Protein AF-0000000078272052 (afdb_homodimer)

Organism: NCBI:txid3161138

Sequence (168 aa):
MKLSQILKKTHTLIESKEIQNISQQEMANRLGVSLRTYTEWLRDVNQPLAMRAILDMLSQLNDDDIVRIVRTWEARKSISNVAEMKLSQILKKTHTLIESKEIQNISQQEMANRLGVSLRTYTEWLRDVNQPLAMRAILDMLSQLNDDDIVRIVRTWEARKSISNVAE

Nearest PDB structures (foldseek):
  1l0o-assembly1_C  TM=6.720E-01  e=4.429E-01  Geobacillus stearothermophilus
  7vf9-assembly1_F  TM=4.065E-01  e=1.053E+00  Pseudomonas aeruginosa PAO1
  6bzo-assembly1_F  TM=6.410E-01  e=5.208E+00  Mycobacterium tuberculosis
  6uu9-assembly1_FFF  TM=3.816E-01  e=1.286E+00  Escherichia coli
  6uu7-assembly1_FFF  TM=3.827E-01  e=2.342E+00  Escherichia coli K-12

Structure (mmCIF, N/CA/C/O backbone):
data_AF-0000000078272052-model_v1
#
loop_
_entity.id
_entity.type
_entity.pdbx_description
1 polymer 'Uncharacterized protein'
#
loop_
_atom_site.group_PDB
_atom_site.id
_atom_site.type_symbol
_atom_site.label_atom_id
_atom_site.label_alt_id
_atom_site.label_comp_id
_atom_site.label_asym_id
_atom_site.label_entity_id
_atom_site.label_seq_id
_atom_site.pdbx_PDB_ins_code
_atom_site.Cartn_x
_atom_site.Cartn_y
_atom_site.Cartn_z
_atom_site.occupancy
_atom_site.B_iso_or_equiv
_atom_site.auth_seq_id
_atom_site.auth_comp_id
_atom_site.auth_asym_id
_atom_site.auth_atom_id
_atom_site.pdbx_PDB_model_num
ATOM 1 N N . MET A 1 1 ? 12.32 5.371 -6.699 1 83.75 1 MET A N 1
ATOM 2 C CA . MET A 1 1 ? 11.953 4.082 -7.273 1 83.75 1 MET A CA 1
ATOM 3 C C . MET A 1 1 ? 10.594 4.152 -7.949 1 83.75 1 MET A C 1
ATOM 5 O O . MET A 1 1 ? 9.68 4.805 -7.445 1 83.75 1 MET A O 1
ATOM 9 N N . LYS A 1 2 ? 10.57 3.426 -9.07 1 89.25 2 LYS A N 1
ATOM 10 C CA . LYS A 1 2 ? 9.297 3.365 -9.789 1 89.25 2 LYS A CA 1
ATOM 11 C C . LYS A 1 2 ? 8.352 2.357 -9.141 1 89.25 2 LYS A C 1
ATOM 13 O O . LYS A 1 2 ? 8.789 1.41 -8.492 1 89.25 2 LYS A O 1
ATOM 18 N N . LEU A 1 3 ? 7.059 2.615 -9.266 1 93.69 3 LEU A N 1
ATOM 19 C CA . LEU A 1 3 ? 6.043 1.716 -8.727 1 93.69 3 LEU A CA 1
ATOM 20 C C . LEU A 1 3 ? 6.211 0.309 -9.297 1 93.69 3 LEU A C 1
ATOM 22 O O . LEU A 1 3 ? 6.047 -0.678 -8.578 1 93.69 3 LEU A O 1
ATOM 26 N N . SER A 1 4 ? 6.523 0.235 -10.578 1 95.31 4 SER A N 1
ATOM 27 C CA . SER A 1 4 ? 6.711 -1.061 -11.227 1 95.31 4 SER A CA 1
ATOM 28 C C . SER A 1 4 ? 7.832 -1.851 -10.562 1 95.31 4 SER A C 1
ATOM 30 O O . SER A 1 4 ? 7.738 -3.072 -10.414 1 95.31 4 SER A O 1
ATOM 32 N N . GLN A 1 5 ? 8.867 -1.222 -10.125 1 95.56 5 GLN A N 1
ATOM 33 C CA . GLN A 1 5 ? 9.992 -1.881 -9.469 1 95.56 5 GLN A CA 1
ATOM 34 C C . GLN A 1 5 ? 9.578 -2.426 -8.102 1 95.56 5 GLN A C 1
ATOM 36 O O . GLN A 1 5 ? 9.992 -3.521 -7.719 1 95.56 5 GLN A O 1
ATOM 41 N N . ILE A 1 6 ? 8.75 -1.617 -7.395 1 96.75 6 ILE A N 1
ATOM 42 C CA . ILE A 1 6 ? 8.25 -2.037 -6.09 1 96.75 6 ILE A CA 1
ATOM 43 C C . ILE A 1 6 ? 7.367 -3.273 -6.25 1 96.75 6 ILE A C 1
ATOM 45 O O . ILE A 1 6 ? 7.496 -4.238 -5.496 1 96.75 6 ILE A O 1
ATOM 49 N N . LEU A 1 7 ? 6.504 -3.25 -7.223 1 97.44 7 LEU A N 1
ATOM 50 C CA . LEU A 1 7 ? 5.594 -4.367 -7.449 1 97.44 7 LEU A CA 1
ATOM 51 C C . LEU A 1 7 ? 6.367 -5.625 -7.844 1 97.44 7 LEU A C 1
ATOM 53 O O . LEU A 1 7 ? 6.047 -6.723 -7.391 1 97.44 7 LEU A O 1
ATOM 57 N N . LYS A 1 8 ? 7.359 -5.469 -8.703 1 97.38 8 LYS A N 1
ATOM 58 C CA . LYS A 1 8 ? 8.18 -6.605 -9.117 1 97.38 8 LYS A CA 1
ATOM 59 C C . LYS A 1 8 ? 8.938 -7.199 -7.934 1 97.38 8 LYS A C 1
ATOM 61 O O . LYS A 1 8 ? 9 -8.422 -7.781 1 97.38 8 LYS A O 1
ATOM 66 N N . LYS A 1 9 ? 9.516 -6.305 -7.176 1 98 9 LYS A N 1
ATOM 67 C CA . LYS A 1 9 ? 10.25 -6.766 -6.008 1 98 9 LYS A CA 1
ATOM 68 C C . LYS A 1 9 ? 9.336 -7.504 -5.035 1 98 9 LYS A C 1
ATOM 70 O O . LYS A 1 9 ? 9.695 -8.555 -4.508 1 98 9 LYS A O 1
ATOM 75 N N . THR A 1 10 ? 8.164 -6.969 -4.793 1 98.5 10 THR A N 1
ATOM 76 C CA . THR A 1 10 ? 7.207 -7.602 -3.893 1 98.5 10 THR A CA 1
ATOM 77 C C . THR A 1 10 ? 6.777 -8.961 -4.43 1 98.5 10 THR A C 1
ATOM 79 O O . THR A 1 10 ? 6.691 -9.938 -3.678 1 98.5 10 THR A O 1
ATOM 82 N N . HIS A 1 11 ? 6.477 -9.031 -5.699 1 98.62 11 HIS A N 1
ATOM 83 C CA . HIS A 1 11 ? 6.113 -10.281 -6.355 1 98.62 11 HIS A CA 1
ATOM 84 C C . HIS A 1 11 ? 7.191 -11.344 -6.152 1 98.62 11 HIS A C 1
ATOM 86 O O . HIS A 1 11 ? 6.887 -12.477 -5.77 1 98.62 11 HIS A O 1
ATOM 92 N N . THR A 1 12 ? 8.406 -10.977 -6.332 1 98.31 12 THR A N 1
ATOM 93 C CA . THR A 1 12 ? 9.531 -11.906 -6.215 1 98.31 12 THR A CA 1
ATOM 94 C C . THR A 1 12 ? 9.703 -12.367 -4.77 1 98.31 12 THR A C 1
ATOM 96 O O . THR A 1 12 ? 10.016 -13.531 -4.52 1 98.31 12 THR A O 1
ATOM 99 N N . LEU A 1 13 ? 9.539 -11.438 -3.844 1 98.5 13 LEU A N 1
ATOM 100 C CA . LEU A 1 13 ? 9.672 -11.789 -2.434 1 98.5 13 LEU A CA 1
ATOM 101 C C . LEU A 1 13 ? 8.594 -12.773 -2.008 1 98.5 13 LEU A C 1
ATOM 103 O O . LEU A 1 13 ? 8.852 -13.68 -1.212 1 98.5 13 LEU A O 1
ATOM 107 N N . ILE A 1 14 ? 7.402 -12.586 -2.59 1 98.31 14 ILE A N 1
ATOM 108 C CA . ILE A 1 14 ? 6.312 -13.508 -2.281 1 98.31 14 ILE A CA 1
ATOM 109 C C . ILE A 1 14 ? 6.648 -14.906 -2.812 1 98.31 14 ILE A C 1
ATOM 111 O O . ILE A 1 14 ? 6.469 -15.898 -2.113 1 98.31 14 ILE A O 1
ATOM 115 N N . GLU A 1 15 ? 7.203 -14.969 -4.039 1 98 15 GLU A N 1
ATOM 116 C CA . GLU A 1 15 ? 7.637 -16.234 -4.633 1 98 15 GLU A CA 1
ATOM 117 C C . GLU A 1 15 ? 8.688 -16.922 -3.764 1 98 15 GLU A C 1
ATOM 119 O O . GLU A 1 15 ? 8.617 -18.125 -3.535 1 98 15 GLU A O 1
ATOM 124 N N . SER A 1 16 ? 9.641 -16.141 -3.316 1 97.25 16 SER A N 1
ATOM 125 C CA . SER A 1 16 ? 10.727 -16.672 -2.508 1 97.25 16 SER A CA 1
ATOM 126 C C . SER A 1 16 ? 10.219 -17.219 -1.185 1 97.25 16 SER A C 1
ATOM 128 O O . SER A 1 16 ? 10.648 -18.297 -0.746 1 97.25 16 SER A O 1
ATOM 130 N N . LYS A 1 17 ? 9.336 -16.594 -0.588 1 96.62 17 LYS A N 1
ATOM 131 C CA . LYS A 1 17 ? 8.766 -17.016 0.688 1 96.62 17 LYS A CA 1
ATOM 132 C C . LYS A 1 17 ? 7.98 -18.328 0.54 1 96.62 17 LYS A C 1
ATOM 134 O O . LYS A 1 17 ? 8.031 -19.188 1.418 1 96.62 17 LYS A O 1
ATOM 139 N N . GLU A 1 18 ? 7.305 -18.375 -0.574 1 95.94 18 GLU A N 1
ATOM 140 C CA . GLU A 1 18 ? 6.445 -19.531 -0.778 1 95.94 18 GLU A CA 1
ATOM 141 C C . GLU A 1 18 ? 7.195 -20.672 -1.47 1 95.94 18 GLU A C 1
ATOM 143 O O . GLU A 1 18 ? 6.668 -21.766 -1.622 1 95.94 18 GLU A O 1
ATOM 148 N N . ILE A 1 19 ? 8.422 -20.375 -1.834 1 94.5 19 ILE A N 1
ATOM 149 C CA . ILE A 1 19 ? 9.258 -21.328 -2.545 1 94.5 19 ILE A CA 1
ATOM 150 C C . ILE A 1 19 ? 8.5 -21.875 -3.756 1 94.5 19 ILE A C 1
ATOM 152 O O . ILE A 1 19 ? 8.43 -23.094 -3.949 1 94.5 19 ILE A O 1
ATOM 156 N N . GLN A 1 20 ? 7.875 -20.984 -4.559 1 97 20 GLN A N 1
ATOM 157 C CA . GLN A 1 20 ? 7.129 -21.312 -5.77 1 97 20 GLN A CA 1
ATOM 158 C C . GLN A 1 20 ? 7.227 -20.188 -6.797 1 97 20 GLN A C 1
ATOM 160 O O . GLN A 1 20 ? 7.457 -19.031 -6.438 1 97 20 GLN A O 1
ATOM 165 N N . ASN A 1 21 ? 7.145 -20.578 -8.008 1 96.25 21 ASN A N 1
ATOM 166 C CA . ASN A 1 21 ? 6.965 -19.594 -9.07 1 96.25 21 ASN A CA 1
ATOM 167 C C . ASN A 1 21 ? 5.5 -19.203 -9.219 1 96.25 21 ASN A C 1
ATOM 169 O O . ASN A 1 21 ? 4.621 -20.062 -9.281 1 96.25 21 ASN A O 1
ATOM 173 N N . ILE A 1 22 ? 5.203 -18.016 -9.148 1 98 22 ILE A N 1
ATOM 174 C CA . ILE A 1 22 ? 3.855 -17.469 -9.305 1 98 22 ILE A CA 1
ATOM 175 C C . ILE A 1 22 ? 3.76 -16.688 -10.617 1 98 22 ILE A C 1
ATOM 177 O O . ILE A 1 22 ? 4.48 -15.711 -10.812 1 98 22 ILE A O 1
ATOM 181 N N . SER A 1 23 ? 2.949 -17.156 -11.484 1 98.5 23 SER A N 1
ATOM 182 C CA . SER A 1 23 ? 2.771 -16.422 -12.734 1 98.5 23 SER A CA 1
ATOM 183 C C . SER A 1 23 ? 2.068 -15.086 -12.508 1 98.5 23 SER A C 1
ATOM 185 O O . SER A 1 23 ? 1.448 -14.883 -11.461 1 98.5 23 SER A O 1
ATOM 187 N N . GLN A 1 24 ? 2.252 -14.273 -13.477 1 98.06 24 GLN A N 1
ATOM 188 C CA . GLN A 1 24 ? 1.537 -13 -13.383 1 98.06 24 GLN A CA 1
ATOM 189 C C . GLN A 1 24 ? 0.029 -13.227 -13.32 1 98.06 24 GLN A C 1
ATOM 191 O O . GLN A 1 24 ? -0.683 -12.484 -12.641 1 98.06 24 GLN A O 1
ATOM 196 N N . GLN A 1 25 ? -0.47 -14.219 -13.977 1 98.56 25 GLN A N 1
ATOM 197 C CA . GLN A 1 25 ? -1.888 -14.562 -13.938 1 98.56 25 GLN A CA 1
ATOM 198 C C . GLN A 1 25 ? -2.309 -15.016 -12.539 1 98.56 25 GLN A C 1
ATOM 200 O O . GLN A 1 25 ? -3.367 -14.617 -12.047 1 98.56 25 GLN A O 1
ATOM 205 N N . GLU A 1 26 ? -1.53 -15.805 -11.938 1 98.31 26 GLU A N 1
ATOM 206 C CA . GLU A 1 26 ? -1.838 -16.312 -10.602 1 98.31 26 GLU A CA 1
ATOM 207 C C . GLU A 1 26 ? -1.862 -15.18 -9.578 1 98.31 26 GLU A C 1
ATOM 209 O O . GLU A 1 26 ? -2.75 -15.125 -8.727 1 98.31 26 GLU A O 1
ATOM 214 N N . MET A 1 27 ? -0.879 -14.305 -9.664 1 98.31 27 MET A N 1
ATOM 215 C CA . MET A 1 27 ? -0.851 -13.164 -8.758 1 98.31 27 MET A CA 1
ATOM 216 C C . MET A 1 27 ? -2.062 -12.266 -8.977 1 98.31 27 MET A C 1
ATOM 218 O O . MET A 1 27 ? -2.703 -11.828 -8.016 1 98.31 27 MET A O 1
ATOM 222 N N . ALA A 1 28 ? -2.357 -11.945 -10.258 1 98.06 28 ALA A N 1
ATOM 223 C CA . ALA A 1 28 ? -3.531 -11.133 -10.586 1 98.06 28 ALA A CA 1
ATOM 224 C C . ALA A 1 28 ? -4.793 -11.727 -9.961 1 98.06 28 ALA A C 1
ATOM 226 O O . ALA A 1 28 ? -5.602 -10.992 -9.375 1 98.06 28 ALA A O 1
ATOM 227 N N . ASN A 1 29 ? -4.902 -13.047 -10 1 97.81 29 ASN A N 1
ATOM 228 C CA . ASN A 1 29 ? -6.043 -13.75 -9.422 1 97.81 29 ASN A CA 1
ATOM 229 C C . ASN A 1 29 ? -6.082 -13.594 -7.902 1 97.81 29 ASN A C 1
ATOM 231 O O . ASN A 1 29 ? -7.145 -13.359 -7.324 1 97.81 29 ASN A O 1
ATOM 235 N N . ARG A 1 30 ? -4.961 -13.656 -7.312 1 95.81 30 ARG A N 1
ATOM 236 C CA . ARG A 1 30 ? -4.859 -13.516 -5.863 1 95.81 30 ARG A CA 1
ATOM 237 C C . ARG A 1 30 ? -5.324 -12.133 -5.418 1 95.81 30 ARG A C 1
ATOM 239 O O . ARG A 1 30 ? -5.898 -11.984 -4.336 1 95.81 30 ARG A O 1
ATOM 246 N N . LEU A 1 31 ? -5.062 -11.211 -6.336 1 96 31 LEU A N 1
ATOM 247 C CA . LEU A 1 31 ? -5.348 -9.82 -5.988 1 96 31 LEU A CA 1
ATOM 248 C C . LEU A 1 31 ? -6.75 -9.422 -6.441 1 96 31 LEU A C 1
ATOM 250 O O . LEU A 1 31 ? -7.242 -8.352 -6.086 1 96 31 LEU A O 1
ATOM 254 N N . GLY A 1 32 ? -7.371 -10.242 -7.223 1 95.62 32 GLY A N 1
ATOM 255 C CA . GLY A 1 32 ? -8.711 -9.945 -7.695 1 95.62 32 GLY A CA 1
ATOM 256 C C . GLY A 1 32 ? -8.742 -8.906 -8.805 1 95.62 32 GLY A C 1
ATOM 257 O O . GLY A 1 32 ? -9.641 -8.062 -8.844 1 95.62 32 GLY A O 1
ATOM 258 N N . VAL A 1 33 ? -7.711 -8.906 -9.578 1 96.44 33 VAL A N 1
ATOM 259 C CA . VAL A 1 33 ? -7.656 -8 -10.727 1 96.44 33 VAL A CA 1
ATOM 260 C C . VAL A 1 33 ? -7.402 -8.797 -12 1 96.44 33 VAL A C 1
ATOM 262 O O . VAL A 1 33 ? -7.09 -9.992 -11.945 1 96.44 33 VAL A O 1
ATOM 265 N N . SER A 1 34 ? -7.59 -8.172 -13.109 1 97.5 34 SER A N 1
ATOM 266 C CA . SER A 1 34 ? -7.293 -8.82 -14.383 1 97.5 34 SER A CA 1
ATOM 267 C C . SER A 1 34 ? -5.789 -8.914 -14.617 1 97.5 34 SER A C 1
ATOM 269 O O . SER A 1 34 ? -5.02 -8.109 -14.086 1 97.5 34 SER A O 1
ATOM 271 N N . LEU A 1 35 ? -5.414 -9.859 -15.461 1 98.12 35 LEU A N 1
ATOM 272 C CA . LEU A 1 35 ? -4.027 -9.945 -15.898 1 98.12 35 LEU A CA 1
ATOM 273 C C . LEU A 1 35 ? -3.584 -8.656 -16.562 1 98.12 35 LEU A C 1
ATOM 275 O O . LEU A 1 35 ? -2.447 -8.211 -16.391 1 98.12 35 LEU A O 1
ATOM 279 N N . ARG A 1 36 ? -4.426 -8.086 -17.312 1 97.19 36 ARG A N 1
ATOM 280 C CA . ARG A 1 36 ? -4.105 -6.832 -17.984 1 97.19 36 ARG A CA 1
ATOM 281 C C . ARG A 1 36 ? -3.764 -5.738 -16.984 1 97.19 36 ARG A C 1
ATOM 283 O O . ARG A 1 36 ? -2.738 -5.066 -17.109 1 97.19 36 ARG A O 1
ATOM 290 N N . THR A 1 37 ? -4.582 -5.527 -15.953 1 96.25 37 THR A N 1
ATOM 291 C CA . THR A 1 37 ? -4.367 -4.516 -14.93 1 96.25 37 THR A CA 1
ATOM 292 C C . THR A 1 37 ? -3.039 -4.746 -14.211 1 96.25 37 THR A C 1
ATOM 294 O O . THR A 1 37 ? -2.244 -3.818 -14.047 1 96.25 37 THR A O 1
ATOM 297 N N . TYR A 1 38 ? -2.809 -5.98 -13.844 1 97 38 TYR A N 1
ATOM 298 C CA . TYR A 1 38 ? -1.586 -6.32 -13.133 1 97 38 TYR A CA 1
ATOM 299 C C . TYR A 1 38 ? -0.357 -6.062 -13.992 1 97 38 TYR A C 1
ATOM 301 O O . TYR A 1 38 ? 0.632 -5.496 -13.523 1 97 38 TYR A O 1
ATOM 309 N N . THR A 1 39 ? -0.41 -6.426 -15.242 1 96.75 39 THR A N 1
ATOM 310 C CA . THR A 1 39 ? 0.727 -6.254 -16.141 1 96.75 39 THR A CA 1
ATOM 311 C C . THR A 1 39 ? 0.945 -4.777 -16.453 1 96.75 39 THR A C 1
ATOM 313 O O . THR A 1 39 ? 2.082 -4.34 -16.641 1 96.75 39 THR A O 1
ATOM 316 N N . GLU A 1 40 ? -0.092 -4.02 -16.484 1 96.25 40 GLU A N 1
ATOM 317 C CA . GLU A 1 40 ? 0.039 -2.58 -16.688 1 96.25 40 GLU A CA 1
ATOM 318 C C . GLU A 1 40 ? 0.763 -1.925 -15.508 1 96.25 40 GLU A C 1
ATOM 320 O O . GLU A 1 40 ? 1.585 -1.026 -15.703 1 96.25 40 GLU A O 1
ATOM 325 N N . TRP A 1 41 ? 0.462 -2.373 -14.352 1 96 41 TRP A N 1
ATOM 326 C CA . TRP A 1 41 ? 1.138 -1.846 -13.172 1 96 41 TRP A CA 1
ATOM 327 C C . TRP A 1 41 ? 2.625 -2.186 -13.195 1 96 41 TRP A C 1
ATOM 329 O O . TRP A 1 41 ? 3.467 -1.342 -12.883 1 96 41 TRP A O 1
ATOM 339 N N . LEU A 1 42 ? 2.936 -3.396 -13.625 1 95.44 42 LEU A N 1
ATOM 340 C CA . LEU A 1 42 ? 4.309 -3.879 -13.688 1 95.44 42 LEU A CA 1
ATOM 341 C C . LEU A 1 42 ? 5.102 -3.129 -14.75 1 95.44 42 LEU A C 1
ATOM 343 O O . LEU A 1 42 ? 6.332 -3.107 -14.719 1 95.44 42 LEU A O 1
ATOM 347 N N . ARG A 1 43 ? 4.398 -2.469 -15.672 1 94.12 43 ARG A N 1
ATOM 348 C CA . ARG A 1 43 ? 5.047 -1.785 -16.797 1 94.12 43 ARG A CA 1
ATOM 349 C C . ARG A 1 43 ? 4.996 -0.272 -16.609 1 94.12 43 ARG A C 1
ATOM 351 O O . ARG A 1 43 ? 5.484 0.477 -17.453 1 94.12 43 ARG A O 1
ATOM 358 N N . ASP A 1 44 ? 4.438 0.068 -15.523 1 88.25 44 ASP A N 1
ATOM 359 C CA . ASP A 1 44 ? 4.32 1.484 -15.195 1 88.25 44 ASP A CA 1
ATOM 360 C C . ASP A 1 44 ? 3.398 2.205 -16.172 1 88.25 44 ASP A C 1
ATOM 362 O O . ASP A 1 44 ? 3.615 3.377 -16.484 1 88.25 44 ASP A O 1
ATOM 366 N N . VAL A 1 45 ? 2.611 1.289 -16.766 1 82.81 45 VAL A N 1
ATOM 367 C CA . VAL A 1 45 ? 1.524 1.835 -17.562 1 82.81 45 VAL A CA 1
ATOM 368 C C . VAL A 1 45 ? 0.347 2.201 -16.672 1 82.81 45 VAL A C 1
ATOM 370 O O . VAL A 1 45 ? -0.092 1.39 -15.852 1 82.81 45 VAL A O 1
ATOM 373 N N . ASN A 1 46 ? -0.128 3.506 -16.5 1 77.62 46 ASN A N 1
ATOM 374 C CA . ASN A 1 46 ? -1.214 3.982 -15.641 1 77.62 46 ASN A CA 1
ATOM 375 C C . ASN A 1 46 ? -0.843 3.902 -14.164 1 77.62 46 ASN A C 1
ATOM 377 O O . ASN A 1 46 ? -1.456 3.15 -13.406 1 77.62 46 ASN A O 1
ATOM 381 N N . GLN A 1 47 ? 0.166 4.406 -13.773 1 80.75 47 GLN A N 1
ATOM 382 C CA . GLN A 1 47 ? 0.636 4.461 -12.391 1 80.75 47 GLN A CA 1
ATOM 383 C C . GLN A 1 47 ? -0.507 4.781 -11.43 1 80.75 47 GLN A C 1
ATOM 385 O O . GLN A 1 47 ? -0.892 5.945 -11.281 1 80.75 47 GLN A O 1
ATOM 390 N N . PRO A 1 48 ? -0.949 3.619 -10.836 1 89.5 48 PRO A N 1
ATOM 391 C CA . PRO A 1 48 ? -2.135 3.867 -10.016 1 89.5 48 PRO A CA 1
ATOM 392 C C . PRO A 1 48 ? -1.858 4.82 -8.852 1 89.5 48 PRO A C 1
ATOM 394 O O . PRO A 1 48 ? -0.991 4.547 -8.016 1 89.5 48 PRO A O 1
ATOM 397 N N . LEU A 1 49 ? -2.592 5.809 -8.82 1 91.69 49 LEU A N 1
ATOM 398 C CA . LEU A 1 49 ? -2.494 6.863 -7.82 1 91.69 49 LEU A CA 1
ATOM 399 C C . LEU A 1 49 ? -2.697 6.305 -6.418 1 91.69 49 LEU A C 1
ATOM 401 O O . LEU A 1 49 ? -1.972 6.672 -5.488 1 91.69 49 LEU A O 1
ATOM 405 N N . ALA A 1 50 ? -3.611 5.406 -6.238 1 94.06 50 ALA A N 1
ATOM 406 C CA . ALA A 1 50 ? -3.979 4.887 -4.926 1 94.06 50 ALA A CA 1
ATOM 407 C C . ALA A 1 50 ? -2.861 4.023 -4.344 1 94.06 50 ALA A C 1
ATOM 409 O O . ALA A 1 50 ? -2.631 4.027 -3.133 1 94.06 50 ALA A O 1
ATOM 410 N N . MET A 1 51 ? -2.201 3.283 -5.199 1 95.62 51 MET A N 1
ATOM 411 C CA . MET A 1 51 ? -1.062 2.479 -4.77 1 95.62 51 MET A CA 1
ATOM 412 C C . MET A 1 51 ? 0.078 3.367 -4.285 1 95.62 51 MET A C 1
ATOM 414 O O . MET A 1 51 ? 0.651 3.123 -3.221 1 95.62 51 MET A O 1
ATOM 418 N N . ARG A 1 52 ? 0.271 4.387 -5.023 1 95 52 ARG A N 1
ATOM 419 C CA . ARG A 1 52 ? 1.325 5.32 -4.637 1 95 52 ARG A CA 1
ATOM 420 C C . ARG A 1 52 ? 0.992 6.008 -3.316 1 95 52 ARG A C 1
ATOM 422 O O . ARG A 1 52 ? 1.86 6.164 -2.457 1 95 52 ARG A O 1
ATOM 429 N N . ALA A 1 53 ? -0.174 6.367 -3.221 1 96.12 53 ALA A N 1
ATOM 430 C CA . ALA A 1 53 ? -0.603 7.133 -2.057 1 96.12 53 ALA A CA 1
ATOM 431 C C . ALA A 1 53 ? -0.437 6.324 -0.773 1 96.12 53 ALA A C 1
ATOM 433 O O . ALA A 1 53 ? 0.056 6.84 0.234 1 96.12 53 ALA A O 1
ATOM 434 N N . ILE A 1 54 ? -0.786 5.059 -0.802 1 97.38 54 ILE A N 1
ATOM 435 C CA . ILE A 1 54 ? -0.703 4.27 0.424 1 97.38 54 ILE A CA 1
ATOM 436 C C . ILE A 1 54 ? 0.756 3.941 0.728 1 97.38 54 ILE A C 1
ATOM 438 O O . ILE A 1 54 ? 1.16 3.896 1.893 1 97.38 54 ILE A O 1
ATOM 442 N N . LEU A 1 55 ? 1.509 3.727 -0.238 1 97.5 55 LEU A N 1
ATOM 443 C CA . LEU A 1 55 ? 2.934 3.527 0.001 1 97.5 55 LEU A CA 1
ATOM 444 C C . LEU A 1 55 ? 3.566 4.785 0.587 1 97.5 55 LEU A C 1
ATOM 446 O O . LEU A 1 55 ? 4.418 4.699 1.476 1 97.5 55 LEU A O 1
ATOM 450 N N . ASP A 1 56 ? 3.146 5.938 0.101 1 96.75 56 ASP A N 1
ATOM 451 C CA . ASP A 1 56 ? 3.635 7.203 0.637 1 96.75 56 ASP A CA 1
ATOM 452 C C . ASP A 1 56 ? 3.246 7.367 2.105 1 96.75 56 ASP A C 1
ATOM 454 O O . ASP A 1 56 ? 4.055 7.812 2.922 1 96.75 56 ASP A O 1
ATOM 458 N N . MET A 1 57 ? 2.053 7.062 2.402 1 98.06 57 MET A N 1
ATOM 459 C CA . MET A 1 57 ? 1.6 7.176 3.785 1 98.06 57 MET A CA 1
ATOM 460 C C . MET A 1 57 ? 2.387 6.238 4.695 1 98.06 57 MET A C 1
ATOM 462 O O . MET A 1 57 ? 2.871 6.652 5.75 1 98.06 57 MET A O 1
ATOM 466 N N . LEU A 1 58 ? 2.531 5.004 4.281 1 98.38 58 LEU A N 1
ATOM 467 C CA . LEU A 1 58 ? 3.258 4.023 5.078 1 98.38 58 LEU A CA 1
ATOM 468 C C . LEU A 1 58 ? 4.699 4.465 5.301 1 98.38 58 LEU A C 1
ATOM 470 O O . LEU A 1 58 ? 5.258 4.254 6.379 1 98.38 58 LEU A O 1
ATOM 474 N N . SER A 1 59 ? 5.289 5.062 4.281 1 97.69 59 SER A N 1
ATOM 475 C CA . SER A 1 59 ? 6.691 5.461 4.363 1 97.69 59 SER A CA 1
ATOM 476 C C . SER A 1 59 ? 6.898 6.539 5.422 1 97.69 59 SER A C 1
ATOM 478 O O . SER A 1 59 ? 8.031 6.805 5.832 1 97.69 59 SER A O 1
ATOM 480 N N . GLN A 1 60 ? 5.84 7.184 5.859 1 97.19 60 GLN A N 1
ATOM 481 C CA . GLN A 1 60 ? 5.93 8.234 6.863 1 97.19 60 GLN A CA 1
ATOM 482 C C . GLN A 1 60 ? 5.852 7.66 8.273 1 97.19 60 GLN A C 1
ATOM 484 O O . GLN A 1 60 ? 6.043 8.383 9.258 1 97.19 60 GLN A O 1
ATOM 489 N N . LEU A 1 61 ? 5.605 6.414 8.438 1 98.19 61 LEU A N 1
ATOM 490 C CA . LEU A 1 61 ? 5.508 5.746 9.734 1 98.19 61 LEU A CA 1
ATOM 491 C C . LEU A 1 61 ? 6.859 5.184 10.156 1 98.19 61 LEU A C 1
ATOM 493 O O . LEU A 1 61 ? 7.797 5.133 9.359 1 98.19 61 LEU A O 1
ATOM 497 N N . ASN A 1 62 ? 6.977 4.828 11.445 1 98.19 62 ASN A N 1
ATOM 498 C CA . ASN A 1 62 ? 8.133 4.035 11.859 1 98.19 62 ASN A CA 1
ATOM 499 C C . ASN A 1 62 ? 7.961 2.564 11.5 1 98.19 62 ASN A C 1
ATOM 501 O O . ASN A 1 62 ? 6.871 2.137 11.117 1 98.19 62 ASN A O 1
ATOM 505 N N . ASP A 1 63 ? 8.984 1.797 11.625 1 98.56 63 ASP A N 1
ATOM 506 C CA . ASP A 1 63 ? 9.008 0.423 11.133 1 98.56 63 ASP A CA 1
ATOM 507 C C . ASP A 1 63 ? 7.945 -0.427 11.828 1 98.56 63 ASP A C 1
ATOM 509 O O . ASP A 1 63 ? 7.23 -1.191 11.172 1 98.56 63 ASP A O 1
ATOM 513 N N . ASP A 1 64 ? 7.781 -0.294 13.141 1 98.5 64 ASP A N 1
ATOM 514 C CA . ASP A 1 64 ? 6.812 -1.087 13.891 1 98.5 64 ASP A CA 1
ATOM 515 C C . ASP A 1 64 ? 5.387 -0.794 13.43 1 98.5 64 ASP A C 1
ATOM 517 O O . ASP A 1 64 ? 4.562 -1.704 13.328 1 98.5 64 ASP A O 1
ATOM 521 N N . ASP A 1 65 ? 5.137 0.448 13.117 1 98.69 65 ASP A N 1
ATOM 522 C CA . ASP A 1 65 ? 3.783 0.84 12.727 1 98.69 65 ASP A CA 1
ATOM 523 C C . ASP A 1 65 ? 3.475 0.409 11.297 1 98.69 65 ASP A C 1
ATOM 525 O O . ASP A 1 65 ? 2.33 0.09 10.969 1 98.69 65 ASP A O 1
ATOM 529 N N . ILE A 1 66 ? 4.504 0.404 10.414 1 98.75 66 ILE A N 1
ATOM 530 C CA . ILE A 1 66 ? 4.32 -0.145 9.07 1 98.75 66 ILE A CA 1
ATOM 531 C C . ILE A 1 66 ? 3.816 -1.583 9.172 1 98.75 66 ILE A C 1
ATOM 533 O O . ILE A 1 66 ? 2.795 -1.932 8.57 1 98.75 66 ILE A O 1
ATOM 537 N N . VAL A 1 67 ? 4.469 -2.35 9.969 1 98.75 67 VAL A N 1
ATOM 538 C CA . VAL A 1 67 ? 4.133 -3.76 10.125 1 98.75 67 VAL A CA 1
ATOM 539 C C . VAL A 1 67 ? 2.744 -3.893 10.75 1 98.75 67 VAL A C 1
ATOM 541 O O . VAL A 1 67 ? 1.926 -4.695 10.297 1 98.75 67 VAL A O 1
ATOM 544 N N . ARG A 1 68 ? 2.471 -3.105 11.797 1 98.19 68 ARG A N 1
ATOM 545 C CA . ARG A 1 68 ? 1.187 -3.166 12.484 1 98.19 68 ARG A CA 1
ATOM 546 C C . ARG A 1 68 ? 0.035 -2.891 11.523 1 98.19 68 ARG A C 1
ATOM 548 O O . ARG A 1 68 ? -0.975 -3.598 11.539 1 98.19 68 ARG A O 1
ATOM 555 N N . ILE A 1 69 ? 0.13 -1.877 10.648 1 98.19 69 ILE A N 1
ATOM 556 C CA . ILE A 1 69 ? -0.929 -1.511 9.719 1 98.19 69 ILE A CA 1
ATOM 557 C C . ILE A 1 69 ? -1.146 -2.641 8.711 1 98.19 69 ILE A C 1
ATOM 559 O O . ILE A 1 69 ? -2.283 -3.031 8.445 1 98.19 69 ILE A O 1
ATOM 563 N N . VAL A 1 70 ? -0.089 -3.217 8.164 1 98.25 70 VAL A N 1
ATOM 564 C CA . VAL A 1 70 ? -0.197 -4.254 7.145 1 98.25 70 VAL A CA 1
ATOM 565 C C . VAL A 1 70 ? -0.791 -5.52 7.762 1 98.25 70 VAL A C 1
ATOM 567 O O . VAL A 1 70 ? -1.646 -6.168 7.156 1 98.25 70 VAL A O 1
ATOM 570 N N . ARG A 1 71 ? -0.373 -5.855 9.008 1 97.75 71 ARG A N 1
ATOM 571 C CA . ARG A 1 71 ? -0.886 -7.047 9.672 1 97.75 71 ARG A CA 1
ATOM 572 C C . ARG A 1 71 ? -2.346 -6.867 10.078 1 97.75 71 ARG A C 1
ATOM 574 O O . ARG A 1 71 ? -3.119 -7.828 10.07 1 97.75 71 ARG A O 1
ATOM 581 N N . THR A 1 72 ? -2.68 -5.656 10.398 1 96.12 72 THR A N 1
ATOM 582 C CA . THR A 1 72 ? -4.082 -5.367 10.672 1 96.12 72 THR A CA 1
ATOM 583 C C . THR A 1 72 ? -4.934 -5.57 9.422 1 96.12 72 THR A C 1
ATOM 585 O O . THR A 1 72 ? -6.066 -6.043 9.508 1 96.12 72 THR A O 1
ATOM 588 N N . TRP A 1 73 ? -4.461 -5.199 8.242 1 95.12 73 TRP A N 1
ATOM 589 C CA . TRP A 1 73 ? -5.137 -5.41 6.965 1 95.12 73 TRP A CA 1
ATOM 590 C C . TRP A 1 73 ? -5.375 -6.895 6.711 1 95.12 73 TRP A C 1
ATOM 592 O O . TRP A 1 73 ? -6.438 -7.285 6.227 1 95.12 73 TRP A O 1
ATOM 602 N N . GLU A 1 74 ? -4.371 -7.809 6.934 1 83.56 74 GLU A N 1
ATOM 603 C CA . GLU A 1 74 ? -4.41 -9.25 6.723 1 83.56 74 GLU A CA 1
ATOM 604 C C . GLU A 1 74 ? -5.492 -9.906 7.574 1 83.56 74 GLU A C 1
ATOM 606 O O . GLU A 1 74 ? -6.195 -10.805 7.109 1 83.56 74 GLU A O 1
ATOM 611 N N . ALA A 1 75 ? -5.367 -9.711 8.898 1 72.06 75 ALA A N 1
ATOM 612 C CA . ALA A 1 75 ? -6.223 -10.383 9.875 1 72.06 75 ALA A CA 1
ATOM 613 C C . ALA A 1 75 ? -7.688 -10.32 9.453 1 72.06 75 ALA A C 1
ATOM 615 O O . ALA A 1 75 ? -8.438 -11.273 9.672 1 72.06 75 ALA A O 1
ATOM 616 N N . ARG A 1 76 ? -8.031 -9.438 8.93 1 61.75 76 ARG A N 1
ATOM 617 C CA . ARG A 1 76 ? -9.469 -9.391 8.695 1 61.75 76 ARG A CA 1
ATOM 618 C C . ARG A 1 76 ? -9.828 -10.086 7.383 1 61.75 76 ARG A C 1
ATOM 620 O O . ARG A 1 76 ? -10.938 -10.617 7.238 1 61.75 76 ARG A O 1
ATOM 627 N N . LYS A 1 77 ? -8.945 -10.148 6.367 1 58.91 77 LYS A N 1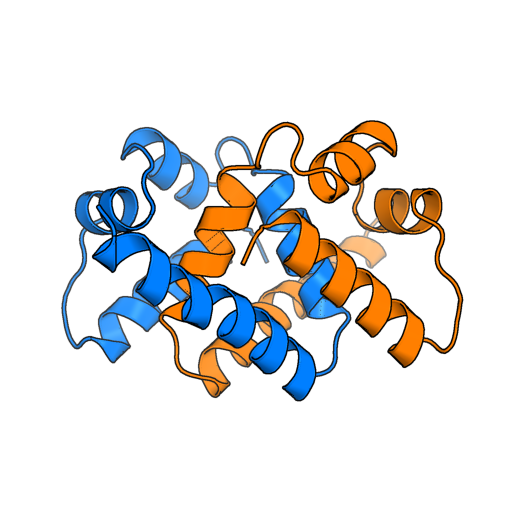
ATOM 628 C CA . LYS A 1 77 ? -9.305 -10.906 5.176 1 58.91 77 LYS A CA 1
ATOM 629 C C . LYS A 1 77 ? -9.633 -12.359 5.527 1 58.91 77 LYS A C 1
ATOM 631 O O . LYS A 1 77 ? -10.516 -12.969 4.918 1 58.91 77 LYS A O 1
ATOM 636 N N . SER A 1 78 ? -8.906 -13.016 6.457 1 49.69 78 SER A N 1
ATOM 637 C CA . SER A 1 78 ? -9.211 -14.391 6.852 1 49.69 78 SER A CA 1
ATOM 638 C C . SER A 1 78 ? -10.664 -14.531 7.297 1 49.69 78 SER A C 1
ATOM 640 O O . SER A 1 78 ? -11.281 -15.57 7.086 1 49.69 78 SER A O 1
ATOM 642 N N . ILE A 1 79 ? -11.172 -13.516 7.867 1 47.12 79 ILE A N 1
ATOM 643 C CA . ILE A 1 79 ? -12.531 -13.719 8.367 1 47.12 79 ILE A CA 1
ATOM 644 C C . ILE A 1 79 ? -13.531 -13.617 7.215 1 47.12 79 ILE A C 1
ATOM 646 O O . ILE A 1 79 ? -14.492 -14.383 7.152 1 47.12 79 ILE A O 1
ATOM 650 N N . SER A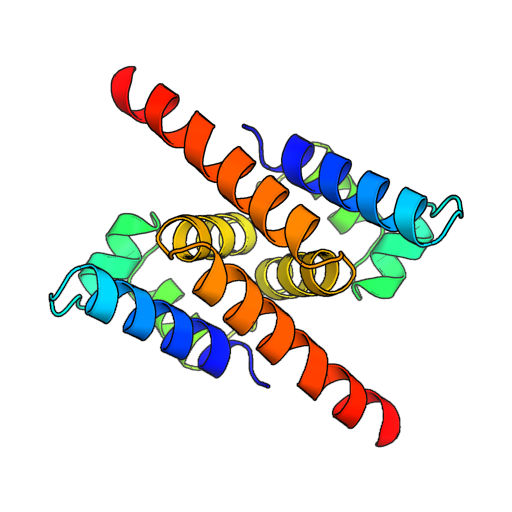 1 80 ? -13.258 -12.828 6.293 1 46.88 80 SER A N 1
ATOM 651 C CA . SER A 1 80 ? -14.289 -12.656 5.27 1 46.88 80 SER A CA 1
ATOM 652 C C . SER A 1 80 ? -14.289 -13.828 4.297 1 46.88 80 SER A C 1
ATOM 654 O O . SER A 1 80 ? -15.281 -14.062 3.602 1 46.88 80 SER A O 1
ATOM 656 N N . ASN A 1 81 ? -13.133 -14.453 4.008 1 44.91 81 ASN A N 1
ATOM 657 C CA . ASN A 1 81 ? -13.18 -15.586 3.086 1 44.91 81 ASN A CA 1
ATOM 658 C C . ASN A 1 81 ? -13.938 -16.766 3.689 1 44.91 81 ASN A C 1
ATOM 660 O O . ASN A 1 81 ? -14.297 -17.703 2.979 1 44.91 81 ASN A O 1
ATOM 664 N N . VAL A 1 82 ? -14.023 -16.875 5.004 1 37.06 82 VAL A N 1
ATOM 665 C CA . VAL A 1 82 ? -14.773 -18 5.539 1 37.06 82 VAL A CA 1
ATOM 666 C C . VAL A 1 82 ? -16.266 -17.766 5.344 1 37.06 82 VAL A C 1
ATOM 668 O O . VAL A 1 82 ? -17.062 -18.703 5.438 1 37.06 82 VAL A O 1
ATOM 671 N N . ALA A 1 83 ? -16.734 -16.688 5.281 1 37.06 83 ALA A N 1
ATOM 672 C CA . ALA A 1 83 ? -18.188 -16.547 5.34 1 37.06 83 ALA A CA 1
ATOM 673 C C . ALA A 1 83 ? -18.812 -16.734 3.961 1 37.06 83 ALA A C 1
ATOM 675 O O . ALA A 1 83 ? -20.031 -16.641 3.809 1 37.06 83 ALA A O 1
ATOM 676 N N . GLU A 1 84 ? -18.016 -16.609 2.939 1 31.8 84 GLU A N 1
ATOM 677 C CA . GLU A 1 84 ? -18.719 -16.969 1.719 1 31.8 84 GLU A CA 1
ATOM 678 C C . GLU A 1 84 ? -18.703 -18.484 1.501 1 31.8 84 GLU A C 1
ATOM 680 O O . GLU A 1 84 ? -17.672 -19.141 1.731 1 31.8 84 GLU A O 1
ATOM 685 N N . MET B 1 1 ? -11.008 -5.926 7.832 1 83.25 1 MET B N 1
ATOM 686 C CA . MET B 1 1 ? -10.961 -4.48 8.016 1 83.25 1 MET B CA 1
ATOM 687 C C . MET B 1 1 ? -11.219 -3.752 6.703 1 83.25 1 MET B C 1
ATOM 689 O O . MET B 1 1 ? -10.758 -4.184 5.645 1 83.25 1 MET B O 1
ATOM 693 N N . LYS B 1 2 ? -11.969 -2.668 6.879 1 88.94 2 LYS B N 1
ATOM 694 C CA . LYS B 1 2 ? -12.242 -1.851 5.703 1 88.94 2 LYS B CA 1
ATOM 695 C C . LYS B 1 2 ? -11.047 -0.965 5.355 1 88.94 2 LYS B C 1
ATOM 697 O O . LYS B 1 2 ? -10.25 -0.626 6.227 1 88.94 2 LYS B O 1
ATOM 702 N N . LEU B 1 3 ? -10.906 -0.675 4.078 1 93.44 3 LEU B N 1
ATOM 703 C CA . LEU B 1 3 ? -9.828 0.188 3.609 1 93.44 3 LEU B CA 1
ATOM 704 C C . LEU B 1 3 ? -9.875 1.544 4.305 1 93.44 3 LEU B C 1
ATOM 706 O O . LEU B 1 3 ? -8.828 2.107 4.648 1 93.44 3 LEU B O 1
ATOM 710 N N . SER B 1 4 ? -11.07 2.068 4.496 1 95.12 4 SER B N 1
ATOM 711 C CA . SER B 1 4 ? -11.234 3.357 5.16 1 95.12 4 SER B CA 1
ATOM 712 C C . SER B 1 4 ? -10.664 3.328 6.574 1 95.12 4 SER B C 1
ATOM 714 O O . SER B 1 4 ? -10.07 4.309 7.031 1 95.12 4 SER B O 1
ATOM 716 N N . GLN B 1 5 ? -10.781 2.248 7.262 1 95.44 5 GLN B N 1
ATOM 717 C CA . GLN B 1 5 ? -10.25 2.113 8.617 1 95.44 5 GLN B CA 1
ATOM 718 C C . GLN B 1 5 ? -8.727 2.113 8.617 1 95.44 5 GLN B C 1
ATOM 720 O O . GLN B 1 5 ? -8.102 2.713 9.492 1 95.44 5 GLN B O 1
ATOM 725 N N . ILE B 1 6 ? -8.156 1.426 7.609 1 96.62 6 ILE B N 1
ATOM 726 C CA . ILE B 1 6 ? -6.703 1.379 7.469 1 96.62 6 ILE B CA 1
ATOM 727 C C . ILE B 1 6 ? -6.164 2.781 7.191 1 96.62 6 ILE B C 1
ATOM 729 O O . ILE B 1 6 ? -5.176 3.205 7.793 1 96.62 6 ILE B O 1
ATOM 733 N N . LEU B 1 7 ? -6.809 3.475 6.309 1 97.31 7 LEU B N 1
ATOM 734 C CA . LEU B 1 7 ? -6.367 4.82 5.953 1 97.31 7 LEU B CA 1
ATOM 735 C C . LEU B 1 7 ? -6.48 5.762 7.145 1 97.31 7 LEU B C 1
ATOM 737 O O . LEU B 1 7 ? -5.598 6.59 7.371 1 97.31 7 LEU B O 1
ATOM 741 N N . LYS B 1 8 ? -7.574 5.664 7.895 1 97.31 8 LYS B N 1
ATOM 742 C CA . LYS B 1 8 ? -7.758 6.5 9.078 1 97.31 8 LYS B CA 1
ATOM 743 C C . LYS B 1 8 ? -6.688 6.207 10.125 1 97.31 8 LYS B C 1
ATOM 745 O O . LYS B 1 8 ? -6.129 7.129 10.727 1 97.31 8 LYS B O 1
ATOM 750 N N . LYS B 1 9 ? -6.488 4.934 10.336 1 98 9 LYS B N 1
ATOM 751 C CA . LYS B 1 9 ? -5.469 4.547 11.312 1 98 9 LYS B CA 1
ATOM 752 C C . LYS B 1 9 ? -4.09 5.055 10.898 1 98 9 LYS B C 1
ATOM 754 O O . LYS B 1 9 ? -3.34 5.57 11.727 1 98 9 LYS B O 1
ATOM 759 N N . THR B 1 10 ? -3.76 4.93 9.633 1 98.5 10 THR B N 1
ATOM 760 C CA . THR B 1 10 ? -2.471 5.398 9.141 1 98.5 10 THR B CA 1
ATOM 761 C C . THR B 1 10 ? -2.35 6.91 9.289 1 98.5 10 THR B C 1
ATOM 763 O O . THR B 1 10 ? -1.308 7.418 9.711 1 98.5 10 THR B O 1
ATOM 766 N N . HIS B 1 11 ? -3.377 7.629 8.93 1 98.62 11 HIS B N 1
ATOM 767 C CA . HIS B 1 11 ? -3.422 9.078 9.086 1 98.62 11 HIS B CA 1
ATOM 768 C C . HIS B 1 11 ? -3.15 9.484 10.531 1 98.62 11 HIS B C 1
ATOM 770 O O . HIS B 1 11 ? -2.324 10.367 10.789 1 98.62 11 HIS B O 1
ATOM 776 N N . THR B 1 12 ? -3.762 8.828 11.445 1 98.38 12 THR B N 1
ATOM 777 C CA . THR B 1 12 ? -3.629 9.141 12.859 1 98.38 12 THR B CA 1
ATOM 778 C C . THR B 1 12 ? -2.217 8.844 13.352 1 98.38 12 THR B C 1
ATOM 780 O O . THR B 1 12 ? -1.66 9.586 14.156 1 98.38 12 THR B O 1
ATOM 783 N N . LEU B 1 13 ? -1.672 7.734 12.891 1 98.5 13 LEU B N 1
ATOM 784 C CA . LEU B 1 13 ? -0.323 7.355 13.305 1 98.5 13 LEU B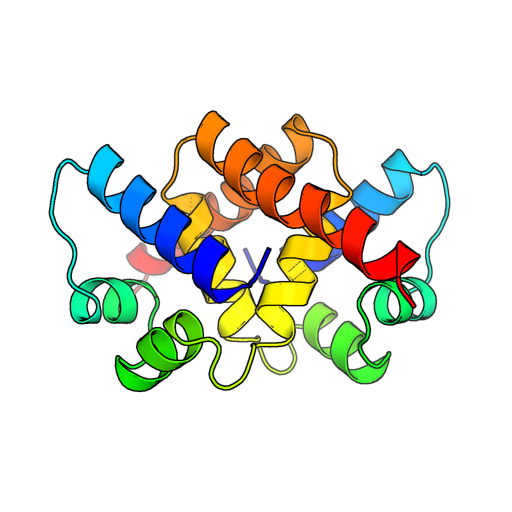 CA 1
ATOM 785 C C . LEU B 1 13 ? 0.699 8.367 12.797 1 98.5 13 LEU B C 1
ATOM 787 O O . LEU B 1 13 ? 1.667 8.68 13.5 1 98.5 13 LEU B O 1
ATOM 791 N N . ILE B 1 14 ? 0.432 8.898 11.602 1 98.38 14 ILE B N 1
ATOM 792 C CA . ILE B 1 14 ? 1.326 9.914 11.055 1 98.38 14 ILE B CA 1
ATOM 793 C C . ILE B 1 14 ? 1.255 11.18 11.914 1 98.38 14 ILE B C 1
ATOM 795 O O . ILE B 1 14 ? 2.285 11.766 12.25 1 98.38 14 ILE B O 1
ATOM 799 N N . GLU B 1 15 ? 0.034 11.57 12.32 1 98 15 GLU B N 1
ATOM 800 C CA . GLU B 1 15 ? -0.166 12.711 13.203 1 98 15 GLU B CA 1
ATOM 801 C C . GLU B 1 15 ? 0.58 12.531 14.523 1 98 15 GLU B C 1
ATOM 803 O O . GLU B 1 15 ? 1.234 13.453 15 1 98 15 GLU B O 1
ATOM 808 N N . SER B 1 16 ? 0.435 11.359 15.07 1 97.31 16 SER B N 1
ATOM 809 C CA . SER B 1 16 ? 1.058 11.055 16.359 1 97.31 16 SER B CA 1
ATOM 810 C C . SER B 1 16 ? 2.578 11.133 16.266 1 97.31 16 SER B C 1
ATOM 812 O O . SER B 1 16 ? 3.234 11.672 17.156 1 97.31 16 SER B O 1
ATOM 814 N N . LYS B 1 17 ? 3.111 10.656 15.266 1 96.69 17 LYS B N 1
ATOM 815 C CA . LYS B 1 17 ? 4.559 10.656 15.055 1 96.69 17 LYS B CA 1
ATOM 816 C C . LYS B 1 17 ? 5.094 12.078 14.906 1 96.69 17 LYS B C 1
ATOM 818 O O . LYS B 1 17 ? 6.172 12.398 15.414 1 96.69 17 LYS B O 1
ATOM 823 N N . GLU B 1 18 ? 4.309 12.859 14.227 1 95.94 18 GLU B N 1
ATOM 824 C CA . GLU B 1 18 ? 4.766 14.219 13.945 1 95.94 18 GLU B CA 1
ATOM 825 C C . GLU B 1 18 ? 4.336 15.188 15.039 1 95.94 18 GLU B C 1
ATOM 827 O O . GLU B 1 18 ? 4.727 16.359 15.031 1 95.94 18 GLU B O 1
ATOM 832 N N . ILE B 1 19 ? 3.588 14.664 15.977 1 94.62 19 ILE B N 1
ATOM 833 C CA . ILE B 1 19 ? 3.066 15.469 17.078 1 94.62 19 ILE B CA 1
ATOM 834 C C . ILE B 1 19 ? 2.371 16.703 16.516 1 94.62 19 ILE B C 1
ATOM 836 O O . ILE B 1 19 ? 2.646 17.828 16.969 1 94.62 19 ILE B O 1
ATOM 840 N N . GLN B 1 20 ? 1.501 16.531 15.492 1 97.06 20 GLN B N 1
ATOM 841 C CA . GLN B 1 20 ? 0.727 17.594 14.852 1 97.06 20 GLN B CA 1
ATOM 842 C C . GLN B 1 20 ? -0.625 17.062 14.375 1 97.06 20 GLN B C 1
ATOM 844 O O . GLN B 1 20 ? -0.79 15.867 14.141 1 97.06 20 GLN B O 1
ATOM 849 N N . ASN B 1 21 ? -1.54 17.953 14.336 1 96.19 21 ASN B N 1
ATOM 850 C CA . ASN B 1 21 ? -2.797 17.672 13.648 1 96.19 21 ASN B CA 1
ATOM 851 C C . ASN B 1 21 ? -2.688 17.938 12.148 1 96.19 21 ASN B C 1
ATOM 853 O O . ASN B 1 21 ? -2.227 19 11.734 1 96.19 21 ASN B O 1
ATOM 857 N N . ILE B 1 22 ? -2.939 17.016 11.375 1 98 22 ILE B N 1
ATOM 858 C CA . ILE B 1 22 ? -2.906 17.125 9.914 1 98 22 ILE B CA 1
ATOM 859 C C . ILE B 1 22 ? -4.328 17.062 9.359 1 98 22 ILE B C 1
ATOM 861 O O . ILE B 1 22 ? -5.043 16.078 9.562 1 98 22 ILE B O 1
ATOM 865 N N . SER B 1 23 ? -4.734 18.109 8.75 1 98.5 23 SER B N 1
ATOM 866 C CA . SER B 1 23 ? -6.066 18.109 8.156 1 98.5 23 SER B CA 1
ATOM 867 C C . SER B 1 23 ? -6.145 17.156 6.969 1 98.5 23 SER B C 1
ATOM 869 O O . SER B 1 23 ? -5.113 16.766 6.422 1 98.5 23 SER B O 1
ATOM 871 N N . GLN B 1 24 ? -7.355 16.844 6.672 1 98.06 24 GLN B N 1
ATOM 872 C CA . GLN B 1 24 ? -7.531 16 5.488 1 98.06 24 GLN B CA 1
ATOM 873 C C . GLN B 1 24 ? -6.992 16.703 4.242 1 98.06 24 GLN B C 1
ATOM 875 O O . GLN B 1 24 ? -6.453 16.047 3.346 1 98.06 24 GLN B O 1
ATOM 880 N N . 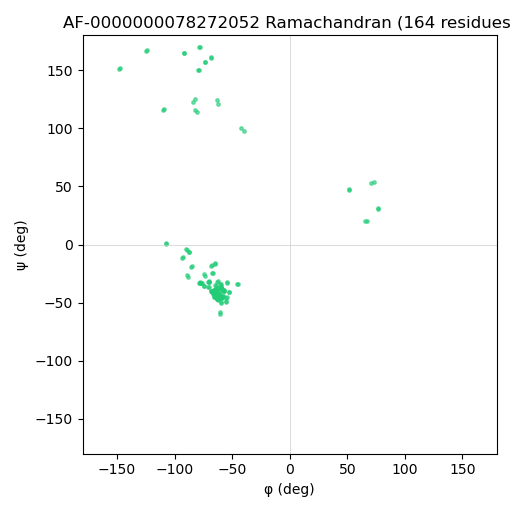GLN B 1 25 ? -7.098 17.969 4.168 1 98.56 25 GLN B N 1
ATOM 881 C CA . GLN B 1 25 ? -6.566 18.75 3.055 1 98.56 25 GLN B CA 1
ATOM 882 C C . GLN B 1 25 ? -5.043 18.672 3.008 1 98.56 25 GLN B C 1
ATOM 884 O O . GLN B 1 25 ? -4.457 18.516 1.936 1 98.56 25 GLN B O 1
ATOM 889 N N . GLU B 1 26 ? -4.43 18.797 4.109 1 98.31 26 GLU B N 1
ATOM 890 C CA . GLU B 1 26 ? -2.973 18.75 4.18 1 98.31 26 GLU B CA 1
ATOM 891 C C . GLU B 1 26 ? -2.443 17.375 3.762 1 98.31 26 GLU B C 1
ATOM 893 O O . GLU B 1 26 ? -1.461 17.281 3.023 1 98.31 26 GLU B O 1
ATOM 898 N N . MET B 1 27 ? -3.082 16.344 4.25 1 98.31 27 MET B N 1
ATOM 899 C CA . MET B 1 27 ? -2.676 14.992 3.867 1 98.31 27 MET B CA 1
ATOM 900 C C . MET B 1 27 ? -2.865 14.773 2.371 1 98.31 27 MET B C 1
ATOM 902 O O . MET B 1 27 ? -1.983 14.234 1.702 1 98.31 27 MET B O 1
ATOM 906 N N . ALA B 1 28 ? -4.047 15.164 1.851 1 98.06 28 ALA B N 1
ATOM 907 C CA . ALA B 1 28 ? -4.312 15.055 0.418 1 98.06 28 ALA B CA 1
ATOM 908 C C . ALA B 1 28 ? -3.207 15.727 -0.396 1 98.06 28 ALA B C 1
ATOM 910 O O . ALA B 1 28 ? -2.725 15.156 -1.38 1 98.06 28 ALA 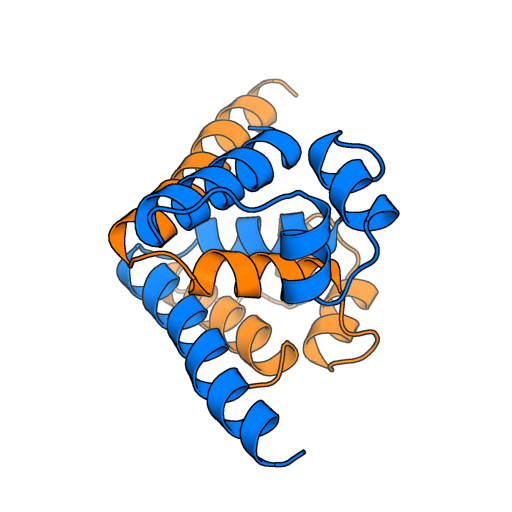B O 1
ATOM 911 N N . ASN B 1 29 ? -2.756 16.875 0.086 1 97.88 29 ASN B N 1
ATOM 912 C CA . ASN B 1 29 ? -1.684 17.609 -0.573 1 97.88 29 ASN B CA 1
ATOM 913 C C . ASN B 1 29 ? -0.366 16.844 -0.53 1 97.88 29 ASN B C 1
ATOM 915 O O . ASN B 1 29 ? 0.351 16.781 -1.529 1 97.88 29 ASN B O 1
ATOM 919 N N . ARG B 1 30 ? -0.096 16.234 0.556 1 95.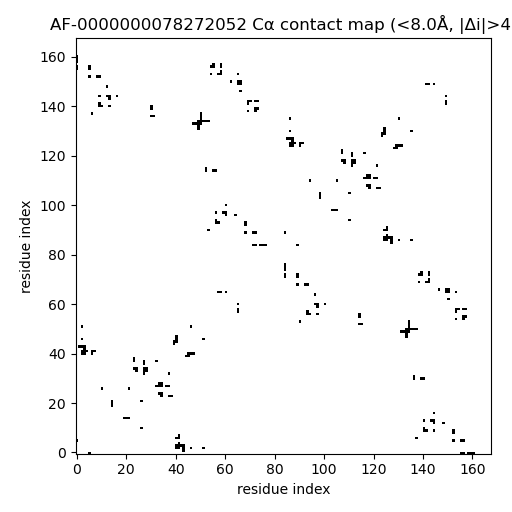88 30 ARG B N 1
ATOM 920 C CA . ARG B 1 30 ? 1.124 15.445 0.721 1 95.88 30 ARG B CA 1
ATOM 921 C C . ARG B 1 30 ? 1.158 14.273 -0.256 1 95.88 30 ARG B C 1
ATOM 923 O O . ARG B 1 30 ? 2.229 13.891 -0.729 1 95.88 30 ARG B O 1
ATOM 930 N N . LEU B 1 31 ? -0.07 13.828 -0.517 1 96.06 31 LEU B N 1
ATOM 931 C CA . LEU B 1 31 ? -0.177 12.633 -1.344 1 96.06 31 LEU B CA 1
ATOM 932 C C . LEU B 1 31 ? -0.346 13 -2.814 1 96.06 31 LEU B C 1
ATOM 934 O O . LEU B 1 31 ? -0.27 12.133 -3.688 1 96.06 31 LEU B O 1
ATOM 938 N N . GLY B 1 32 ? -0.592 14.234 -3.09 1 95.62 32 GLY B N 1
ATOM 939 C CA . GLY B 1 32 ? -0.762 14.664 -4.469 1 95.62 32 GLY B CA 1
ATOM 940 C C . GLY B 1 32 ? -2.113 14.297 -5.051 1 95.62 32 GLY B C 1
ATOM 941 O O . GLY B 1 32 ? -2.211 13.938 -6.227 1 95.62 32 GLY B O 1
ATOM 942 N N . VAL B 1 33 ? -3.084 14.258 -4.191 1 96.5 33 VAL B N 1
ATOM 943 C CA . VAL B 1 33 ? -4.445 13.984 -4.645 1 96.5 33 VAL B CA 1
ATOM 944 C C . VAL B 1 33 ? -5.375 15.109 -4.195 1 96.5 33 VAL B C 1
ATOM 946 O O . VAL B 1 33 ? -4.988 15.961 -3.393 1 96.5 33 VAL B O 1
ATOM 949 N N . SER B 1 34 ? -6.539 15.133 -4.738 1 97.5 34 SER B N 1
ATOM 950 C CA . SER B 1 34 ? -7.527 16.109 -4.312 1 97.5 34 SER B CA 1
ATOM 951 C C . SER B 1 34 ? -8.109 15.758 -2.949 1 97.5 34 SER B C 1
ATOM 953 O O . SER B 1 34 ? -8.133 14.594 -2.564 1 97.5 34 SER B O 1
ATOM 955 N N . LEU B 1 35 ? -8.625 16.781 -2.281 1 98.19 35 LEU B N 1
ATOM 956 C CA . LEU B 1 35 ? -9.359 16.547 -1.042 1 98.19 35 LEU B CA 1
ATOM 957 C C . LEU B 1 35 ? -10.539 15.609 -1.273 1 98.19 35 LEU B C 1
ATOM 959 O O . LEU B 1 35 ? -10.836 14.766 -0.429 1 98.19 35 LEU B O 1
ATOM 963 N N . ARG B 1 36 ? -11.188 15.758 -2.336 1 97.25 36 ARG B N 1
ATOM 964 C CA . ARG B 1 36 ? -12.32 14.906 -2.66 1 97.25 36 ARG B CA 1
ATOM 965 C C . ARG B 1 36 ? -11.898 13.438 -2.732 1 97.25 36 ARG B C 1
ATOM 967 O O . ARG B 1 36 ? -12.523 12.578 -2.117 1 97.25 36 ARG B O 1
ATOM 974 N N . THR B 1 37 ? -10.844 13.117 -3.461 1 96.25 37 THR B N 1
ATOM 975 C CA . THR B 1 37 ? -10.352 11.75 -3.611 1 96.25 37 THR B CA 1
ATOM 976 C C . THR B 1 37 ? -9.977 11.156 -2.256 1 96.25 37 THR B C 1
ATOM 978 O O . THR B 1 37 ? -10.375 10.039 -1.934 1 96.25 37 THR B O 1
ATOM 981 N N . TYR B 1 38 ? -9.266 11.945 -1.484 1 97 38 TYR B N 1
ATOM 982 C CA . TYR B 1 38 ? -8.828 11.477 -0.174 1 97 38 TYR B CA 1
ATOM 983 C C . TYR B 1 38 ? -10.023 11.203 0.732 1 97 38 TYR B C 1
ATOM 985 O O . TYR B 1 38 ? -10.07 10.18 1.415 1 97 38 TYR B O 1
ATOM 993 N N . THR B 1 39 ? -10.984 12.062 0.721 1 96.75 39 THR B N 1
ATOM 994 C CA . THR B 1 39 ? -12.156 11.906 1.577 1 96.75 39 THR B CA 1
ATOM 995 C C . THR B 1 39 ? -13.023 10.742 1.104 1 96.75 39 THR B C 1
ATOM 997 O O . THR B 1 39 ? -13.656 10.062 1.914 1 96.75 39 THR B O 1
ATOM 1000 N N . GLU B 1 40 ? -13.055 10.508 -0.159 1 96.25 40 GLU B N 1
ATOM 1001 C CA . GLU B 1 40 ? -13.781 9.352 -0.685 1 96.25 40 GLU B CA 1
ATOM 1002 C C . GLU B 1 40 ? -13.156 8.047 -0.211 1 96.25 40 GLU B C 1
ATOM 1004 O O . GLU B 1 40 ? -13.867 7.094 0.117 1 96.25 40 GLU B O 1
ATOM 1009 N N . TRP B 1 41 ? -11.875 8.016 -0.168 1 95.88 41 TRP B N 1
ATOM 1010 C CA . TRP B 1 41 ? -11.18 6.824 0.321 1 95.88 41 TRP B CA 1
ATOM 1011 C C . TRP B 1 41 ? -11.484 6.59 1.798 1 95.88 41 TRP B C 1
ATOM 1013 O O . TRP B 1 41 ? -11.727 5.453 2.215 1 95.88 41 TRP B O 1
ATOM 1023 N N . LEU B 1 42 ? -11.516 7.668 2.543 1 95.31 42 LEU B N 1
ATOM 1024 C CA . LEU B 1 42 ? -11.766 7.609 3.979 1 95.31 42 LEU B CA 1
ATOM 1025 C C . LEU B 1 42 ? -13.203 7.164 4.258 1 95.31 42 LEU B C 1
ATOM 1027 O O . LEU B 1 42 ? -13.508 6.684 5.352 1 95.31 42 LEU B O 1
ATOM 1031 N N . ARG B 1 43 ? -14.07 7.258 3.252 1 94.06 43 ARG B N 1
ATOM 1032 C CA . ARG B 1 43 ? -15.484 6.941 3.428 1 94.06 43 ARG B CA 1
ATOM 1033 C C . ARG B 1 43 ? -15.836 5.625 2.742 1 94.06 43 ARG B C 1
ATOM 1035 O O . ARG B 1 43 ? -16.984 5.195 2.775 1 94.06 43 ARG B O 1
ATOM 1042 N N . ASP B 1 44 ? -14.844 5.098 2.178 1 88.12 44 ASP B N 1
ATOM 1043 C CA . ASP B 1 44 ? -15.008 3.822 1.487 1 88.12 44 ASP B CA 1
ATOM 1044 C C . ASP B 1 44 ? -15.898 3.98 0.256 1 88.12 44 ASP B C 1
ATOM 1046 O O . ASP B 1 44 ? -16.656 3.068 -0.094 1 88.12 44 ASP B O 1
ATOM 1050 N N . VAL B 1 45 ? -15.906 5.289 -0.085 1 82.12 45 VAL B N 1
ATOM 1051 C CA . VAL B 1 45 ? -16.531 5.582 -1.368 1 82.12 45 VAL B CA 1
ATOM 1052 C C . VAL B 1 45 ? -15.555 5.305 -2.502 1 82.12 45 VAL B C 1
ATOM 1054 O O . VAL B 1 45 ? -14.406 5.77 -2.469 1 82.12 45 VAL B O 1
ATOM 1057 N N . ASN B 1 46 ? -15.711 4.297 -3.467 1 77.56 46 ASN B N 1
ATOM 1058 C CA . ASN B 1 46 ? -14.836 3.908 -4.562 1 77.56 46 ASN B CA 1
ATOM 1059 C C . ASN B 1 46 ? -13.602 3.166 -4.055 1 77.56 46 ASN B C 1
ATOM 1061 O O . ASN B 1 46 ? -12.477 3.656 -4.191 1 77.56 46 ASN B O 1
ATOM 1065 N N . GLN B 1 47 ? -13.727 2.223 -3.367 1 78.44 47 GLN B N 1
ATOM 1066 C CA . GLN B 1 47 ? -12.664 1.377 -2.836 1 78.44 47 GLN B CA 1
ATOM 1067 C C . GLN B 1 47 ? -11.57 1.14 -3.879 1 78.44 47 GLN B C 1
ATOM 1069 O O . GLN B 1 47 ? -11.719 0.278 -4.75 1 78.44 47 GLN B O 1
ATOM 1074 N N . PRO B 1 48 ? -10.539 2.002 -3.656 1 88.75 48 PRO B N 1
ATOM 1075 C CA . PRO B 1 48 ? -9.539 1.889 -4.719 1 88.75 48 PRO B CA 1
ATOM 1076 C C . PRO B 1 48 ? -8.898 0.504 -4.785 1 88.75 48 PRO B C 1
ATOM 1078 O O . PRO B 1 48 ? -8.289 0.056 -3.807 1 88.75 48 PRO B O 1
ATOM 1081 N N . LEU B 1 49 ? -9.047 -0.063 -5.863 1 91.25 49 LEU B N 1
ATOM 1082 C CA . LEU B 1 49 ? -8.547 -1.405 -6.148 1 91.25 49 LEU B CA 1
ATOM 1083 C C . LEU B 1 49 ? -7.035 -1.479 -5.957 1 91.25 49 LEU B C 1
ATOM 1085 O O . LEU B 1 49 ? -6.523 -2.445 -5.387 1 91.25 49 LEU B O 1
ATOM 1089 N N . ALA B 1 50 ? -6.312 -0.49 -6.355 1 94 50 ALA B N 1
ATOM 1090 C CA . ALA B 1 50 ? -4.852 -0.5 -6.34 1 94 50 ALA B CA 1
ATOM 1091 C C . ALA B 1 50 ? -4.32 -0.433 -4.91 1 94 50 ALA B C 1
ATOM 1093 O O . ALA B 1 50 ? -3.295 -1.044 -4.594 1 94 50 ALA B O 1
ATOM 1094 N N . MET B 1 51 ? -4.996 0.319 -4.082 1 95.56 51 MET B N 1
ATOM 1095 C CA . MET B 1 51 ? -4.625 0.385 -2.672 1 95.56 51 MET B CA 1
ATOM 1096 C C . MET B 1 51 ? -4.809 -0.972 -1.999 1 95.56 51 MET B C 1
ATOM 1098 O O . MET B 1 51 ? -3.92 -1.436 -1.28 1 95.56 51 MET B O 1
ATOM 1102 N N . ARG B 1 52 ? -5.879 -1.563 -2.344 1 94.88 52 ARG B N 1
ATOM 1103 C CA . ARG B 1 52 ? -6.145 -2.881 -1.775 1 94.88 52 ARG B CA 1
ATOM 1104 C C . ARG B 1 52 ? -5.117 -3.9 -2.252 1 94.88 52 ARG B C 1
ATOM 1106 O O . ARG B 1 52 ? -4.629 -4.715 -1.465 1 94.88 52 ARG B O 1
ATOM 1113 N N . ALA B 1 53 ? -4.848 -3.814 -3.445 1 96.06 53 ALA B N 1
ATOM 1114 C CA . ALA B 1 53 ? -3.961 -4.801 -4.055 1 96.06 53 ALA B CA 1
ATOM 1115 C C . ALA B 1 53 ? -2.568 -4.742 -3.434 1 96.06 53 ALA B C 1
ATOM 1117 O O . ALA B 1 53 ? -1.977 -5.781 -3.127 1 96.06 53 ALA B O 1
ATOM 1118 N N . ILE B 1 54 ? -2.047 -3.564 -3.191 1 97.38 54 ILE B N 1
ATOM 1119 C CA . ILE B 1 54 ? -0.692 -3.471 -2.658 1 97.38 54 ILE B CA 1
ATOM 1120 C C . ILE B 1 54 ? -0.692 -3.854 -1.181 1 97.38 54 ILE B C 1
ATOM 1122 O O . ILE B 1 54 ? 0.26 -4.465 -0.691 1 97.38 54 ILE B O 1
ATOM 1126 N N . LEU B 1 55 ? -1.68 -3.531 -0.505 1 97.5 55 LEU B N 1
ATOM 1127 C CA . LEU B 1 55 ? -1.776 -3.982 0.879 1 97.5 55 LEU B CA 1
ATOM 1128 C C . LEU B 1 55 ? -1.867 -5.504 0.95 1 97.5 55 LEU B C 1
ATOM 1130 O O . LEU B 1 55 ? -1.269 -6.125 1.83 1 97.5 55 LEU B O 1
ATOM 1134 N N . ASP B 1 56 ? -2.596 -6.09 0.023 1 96.69 56 ASP B N 1
ATOM 1135 C CA . ASP B 1 56 ? -2.693 -7.543 -0.046 1 96.69 56 ASP B CA 1
ATOM 1136 C C . ASP B 1 56 ? -1.331 -8.172 -0.33 1 96.69 56 ASP B C 1
ATOM 1138 O O . ASP B 1 56 ? -0.972 -9.188 0.273 1 96.69 56 ASP B O 1
ATOM 1142 N N . MET B 1 57 ? -0.643 -7.617 -1.231 1 98.06 57 MET B N 1
ATOM 1143 C CA . MET B 1 57 ? 0.678 -8.148 -1.558 1 98.06 57 MET B CA 1
ATOM 1144 C C . MET B 1 57 ? 1.614 -8.055 -0.358 1 98.06 57 MET B C 1
ATOM 1146 O O . MET B 1 57 ? 2.279 -9.031 -0.006 1 98.06 57 MET B O 1
ATOM 1150 N N . LEU B 1 58 ? 1.651 -6.914 0.271 1 98.31 58 LEU B N 1
ATOM 1151 C CA . LEU B 1 58 ? 2.521 -6.707 1.422 1 98.31 58 LEU B CA 1
ATOM 1152 C C . LEU B 1 58 ? 2.182 -7.684 2.543 1 98.31 58 LEU B C 1
ATOM 1154 O O . LEU B 1 58 ? 3.076 -8.172 3.236 1 98.31 58 LEU B O 1
ATOM 1158 N N . SER B 1 59 ? 0.899 -7.953 2.707 1 97.69 59 SER B N 1
ATOM 1159 C CA . SER B 1 59 ? 0.458 -8.82 3.797 1 97.69 59 SER B CA 1
ATOM 1160 C C . SER B 1 59 ? 0.969 -10.242 3.615 1 97.69 59 SER B C 1
ATOM 1162 O O . SER B 1 59 ? 0.94 -11.047 4.551 1 97.69 59 SER B O 1
ATOM 1164 N N . GLN B 1 60 ? 1.407 -10.586 2.428 1 97.19 60 GLN B N 1
ATOM 1165 C CA . GLN B 1 60 ? 1.91 -11.922 2.146 1 97.19 60 GLN B CA 1
ATOM 1166 C C . GLN B 1 60 ? 3.398 -12.031 2.467 1 97.19 60 GLN B C 1
ATOM 1168 O O . GLN B 1 60 ? 3.973 -13.125 2.416 1 97.19 60 GLN B O 1
ATOM 1173 N N . LEU B 1 61 ? 4.059 -10.984 2.805 1 98.19 61 LEU B N 1
ATOM 1174 C CA . LEU B 1 61 ? 5.477 -10.953 3.135 1 98.19 61 LEU B CA 1
ATOM 1175 C C . LEU B 1 61 ? 5.691 -11.148 4.633 1 98.19 61 LEU B C 1
ATOM 1177 O O . LEU B 1 61 ? 4.742 -11.086 5.414 1 98.19 61 LEU B O 1
ATOM 1181 N N . ASN B 1 62 ? 6.945 -11.461 5.027 1 98.25 62 ASN B N 1
ATOM 1182 C CA . ASN B 1 62 ? 7.285 -11.391 6.445 1 98.25 62 ASN B CA 1
ATOM 1183 C C . ASN B 1 62 ? 7.527 -9.953 6.895 1 98.25 62 ASN B C 1
ATOM 1185 O O . ASN B 1 62 ? 7.641 -9.055 6.066 1 98.25 62 ASN B O 1
ATOM 1189 N N . ASP B 1 63 ? 7.633 -9.742 8.148 1 98.56 63 ASP B N 1
ATOM 1190 C CA . ASP B 1 63 ? 7.672 -8.398 8.719 1 98.56 63 ASP B CA 1
ATOM 1191 C C . ASP B 1 63 ? 8.883 -7.621 8.203 1 98.56 63 ASP B C 1
ATOM 1193 O O . ASP B 1 63 ? 8.766 -6.449 7.828 1 98.56 63 ASP B O 1
ATOM 1197 N N . ASP B 1 64 ? 10.055 -8.242 8.148 1 98.5 64 ASP B N 1
ATOM 1198 C CA . ASP B 1 64 ? 11.273 -7.57 7.695 1 98.5 64 ASP B CA 1
ATOM 1199 C C . ASP B 1 64 ? 11.141 -7.109 6.246 1 98.5 64 ASP B C 1
ATOM 1201 O O . ASP B 1 64 ? 11.594 -6.016 5.895 1 98.5 64 ASP B O 1
ATOM 1205 N N . ASP B 1 65 ? 10.492 -7.918 5.441 1 98.69 65 ASP B N 1
ATOM 1206 C CA . ASP B 1 65 ? 10.375 -7.598 4.023 1 98.69 65 ASP B CA 1
ATOM 1207 C C . ASP B 1 65 ? 9.328 -6.504 3.795 1 98.69 65 ASP B C 1
ATOM 1209 O O . ASP B 1 65 ? 9.461 -5.691 2.877 1 98.69 65 ASP B O 1
ATOM 1213 N N . ILE B 1 66 ? 8.25 -6.473 4.629 1 98.75 66 ILE B N 1
ATOM 1214 C CA . ILE B 1 66 ? 7.297 -5.371 4.57 1 98.75 66 ILE B CA 1
ATOM 1215 C C . ILE B 1 66 ? 8.023 -4.043 4.758 1 98.75 66 ILE B C 1
ATOM 1217 O O . ILE B 1 66 ? 7.891 -3.135 3.936 1 98.75 66 ILE B O 1
ATOM 1221 N N . VAL B 1 67 ? 8.828 -3.986 5.754 1 98.75 67 VAL B N 1
ATOM 1222 C CA . VAL B 1 67 ? 9.562 -2.766 6.082 1 98.75 67 VAL B CA 1
ATOM 1223 C C . VAL B 1 67 ? 10.547 -2.436 4.957 1 98.75 67 VAL B C 1
ATOM 1225 O O . VAL B 1 67 ? 10.641 -1.284 4.527 1 98.75 67 VAL B O 1
ATOM 1228 N N . ARG B 1 68 ? 11.281 -3.441 4.473 1 98.19 68 ARG B N 1
ATOM 1229 C CA . ARG B 1 68 ? 12.266 -3.234 3.418 1 98.19 68 ARG B CA 1
ATOM 1230 C C . ARG B 1 68 ? 11.617 -2.641 2.172 1 98.19 68 ARG B C 1
ATOM 1232 O O . ARG B 1 68 ? 12.148 -1.7 1.577 1 98.19 68 ARG B O 1
ATOM 1239 N N . ILE B 1 69 ? 10.453 -3.135 1.743 1 98.25 69 ILE B N 1
ATOM 1240 C CA . ILE B 1 69 ? 9.773 -2.662 0.544 1 98.25 69 ILE B CA 1
ATOM 1241 C C . ILE B 1 69 ? 9.328 -1.216 0.74 1 98.25 69 ILE B C 1
ATOM 1243 O O . ILE B 1 69 ? 9.531 -0.373 -0.137 1 98.25 69 ILE B O 1
ATOM 1247 N N . VAL B 1 70 ? 8.75 -0.869 1.877 1 98.25 70 VAL B N 1
ATOM 1248 C CA . VAL B 1 70 ? 8.234 0.472 2.129 1 98.25 70 VAL B CA 1
ATOM 1249 C C . VAL B 1 70 ? 9.391 1.466 2.205 1 98.25 70 VAL B C 1
ATOM 1251 O O . VAL B 1 70 ? 9.305 2.568 1.659 1 98.25 70 VAL B O 1
ATOM 1254 N N . ARG B 1 71 ? 10.516 1.053 2.854 1 97.75 71 ARG B N 1
ATOM 1255 C CA . ARG B 1 71 ? 11.672 1.936 2.979 1 97.75 71 ARG B CA 1
ATOM 1256 C C . ARG B 1 71 ? 12.359 2.133 1.632 1 97.75 71 ARG B C 1
ATOM 1258 O O . ARG B 1 71 ? 12.898 3.207 1.357 1 97.75 71 ARG B O 1
ATOM 1265 N N . THR B 1 72 ? 12.297 1.107 0.828 1 96.12 72 THR B N 1
ATOM 1266 C CA . THR B 1 72 ? 12.82 1.245 -0.527 1 96.12 72 THR B CA 1
ATOM 1267 C C . THR B 1 72 ? 12 2.254 -1.323 1 96.12 72 THR B C 1
ATOM 1269 O O . THR B 1 72 ? 12.547 3.012 -2.127 1 96.12 72 THR B O 1
ATOM 1272 N N . TRP B 1 73 ? 10.695 2.303 -1.167 1 95.25 73 TRP B N 1
ATOM 1273 C CA . TRP B 1 73 ? 9.805 3.27 -1.803 1 95.25 73 TRP B CA 1
ATOM 1274 C C . TRP B 1 73 ? 10.172 4.695 -1.399 1 95.25 73 TRP B C 1
ATOM 1276 O O . TRP B 1 73 ? 10.148 5.605 -2.23 1 95.25 73 TRP B O 1
ATOM 1286 N N . GLU B 1 74 ? 10.438 4.992 -0.082 1 83.81 74 GLU B N 1
ATOM 1287 C CA . GLU B 1 74 ? 10.766 6.293 0.49 1 83.81 74 GLU B CA 1
ATOM 1288 C C . GLU B 1 74 ? 12.047 6.852 -0.116 1 83.81 74 GLU B C 1
ATOM 1290 O O . GLU B 1 74 ? 12.141 8.047 -0.398 1 83.81 74 GLU B O 1
ATOM 1295 N N . ALA B 1 75 ? 13.133 6.07 0.062 1 72 75 ALA B N 1
ATOM 1296 C CA . ALA B 1 75 ? 14.484 6.5 -0.309 1 72 75 ALA B CA 1
ATOM 1297 C C . ALA B 1 75 ? 14.484 7.156 -1.686 1 72 75 ALA B C 1
ATOM 1299 O O . ALA B 1 75 ? 15.234 8.109 -1.922 1 72 75 ALA B O 1
ATOM 1300 N N . ARG B 1 76 ? 13.797 6.793 -2.451 1 61.69 76 ARG B N 1
ATOM 1301 C CA . ARG B 1 76 ? 13.969 7.383 -3.775 1 61.69 76 ARG B CA 1
ATOM 1302 C C . ARG B 1 76 ? 13.133 8.648 -3.924 1 61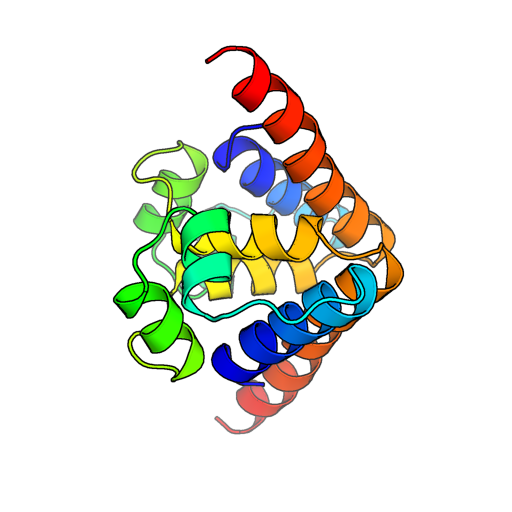.69 76 ARG B C 1
ATOM 1304 O O . ARG B 1 76 ? 13.492 9.547 -4.68 1 61.69 76 ARG B O 1
ATOM 1311 N N . LYS B 1 7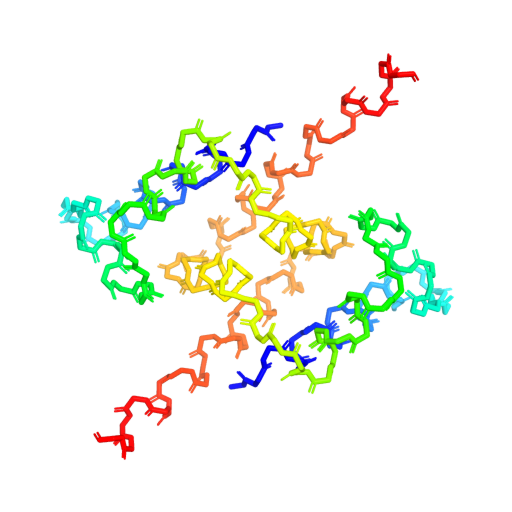7 ? 12 8.805 -3.178 1 58.72 77 LYS B N 1
ATOM 1312 C CA . LYS B 1 77 ? 11.281 10.07 -3.297 1 58.72 77 LYS B CA 1
ATOM 1313 C C . LYS B 1 77 ? 12.18 11.25 -2.92 1 58.72 77 LYS B C 1
ATOM 1315 O O . LYS B 1 77 ? 12.078 12.328 -3.51 1 58.72 77 LYS B O 1
ATOM 1320 N N . SER B 1 78 ? 13.047 11.133 -1.896 1 49.88 78 SER B N 1
ATOM 1321 C CA . SER B 1 78 ? 13.953 12.219 -1.528 1 49.88 78 SER B CA 1
ATOM 1322 C C . SER B 1 78 ? 14.789 12.664 -2.719 1 49.88 78 SER B C 1
ATOM 1324 O O . SER B 1 78 ? 15.125 13.852 -2.846 1 49.88 78 SER B O 1
ATOM 1326 N N . ILE B 1 79 ? 15.102 11.766 -3.561 1 47.31 79 ILE B N 1
ATOM 1327 C CA . ILE B 1 79 ? 15.992 12.203 -4.633 1 47.31 79 ILE B CA 1
ATOM 1328 C C . ILE B 1 79 ? 15.188 12.977 -5.68 1 47.31 79 ILE B C 1
ATOM 1330 O O . ILE B 1 79 ? 15.656 13.984 -6.207 1 47.31 79 ILE B O 1
ATOM 1334 N N . SER B 1 80 ? 14.008 12.617 -5.867 1 46.75 80 SER B N 1
ATOM 1335 C CA . SER B 1 80 ? 13.305 13.281 -6.957 1 46.75 80 SER B CA 1
ATOM 1336 C C . SER B 1 80 ? 12.844 14.68 -6.547 1 46.75 80 SER B C 1
ATOM 1338 O O . SER B 1 80 ? 12.609 15.539 -7.402 1 46.75 80 SER B O 1
ATOM 1340 N N . ASN B 1 81 ? 12.492 14.898 -5.27 1 44.84 81 ASN B N 1
ATOM 1341 C CA . ASN B 1 81 ? 12.07 16.25 -4.902 1 44.84 81 ASN B CA 1
ATOM 1342 C C . ASN B 1 81 ? 13.227 17.234 -4.988 1 44.84 81 ASN B C 1
ATOM 1344 O O . ASN B 1 81 ? 13.008 18.453 -4.973 1 44.84 81 ASN B O 1
ATOM 1348 N N . VAL B 1 82 ? 14.453 16.781 -4.879 1 37.22 82 VAL B N 1
ATOM 1349 C CA . VAL B 1 82 ? 15.531 17.766 -4.988 1 37.22 82 VAL B CA 1
ATOM 1350 C C . VAL B 1 82 ? 15.688 18.188 -6.445 1 37.22 82 VAL B C 1
ATOM 1352 O O . VAL B 1 82 ? 16.328 19.203 -6.734 1 37.22 82 VAL B O 1
ATOM 1355 N N . ALA B 1 83 ? 15.359 17.484 -7.324 1 38.12 83 ALA B N 1
ATOM 1356 C CA . ALA B 1 83 ? 15.75 17.859 -8.68 1 38.12 83 ALA B CA 1
ATOM 1357 C C . ALA B 1 83 ? 14.742 18.828 -9.281 1 38.12 83 ALA B C 1
ATOM 1359 O O . ALA B 1 83 ? 14.898 19.281 -10.422 1 38.12 83 ALA B O 1
ATOM 1360 N N . GLU B 1 84 ? 13.562 18.859 -8.727 1 32.28 84 GLU B N 1
ATOM 1361 C CA . GLU B 1 84 ? 12.773 19.938 -9.312 1 32.28 84 GLU B CA 1
ATOM 1362 C C . GLU B 1 84 ? 13.062 21.281 -8.641 1 32.28 84 GLU B C 1
ATOM 1364 O O . GLU B 1 84 ? 13.211 21.344 -7.418 1 32.28 84 GLU B O 1
#

Radius of gyration: 15.55 Å; Cα contacts (8 Å, |Δi|>4): 172; chains: 2; bounding box: 35×41×35 Å

Secondary structure (DSSP, 8-state):
--HHHHHHHHHHHHHHHHTS---HHHHHHHHTS-HHHHHHHHTTSS--HHHHHHHHHHHTS-HHHHHHHHHHHHHHHHHHHH--/--HHHHHHHHHHHHHHHHTS---HHHHHHHHTS-HHHHHHHHTTSS--HHHHHHHHHHHTS-HHHHHHHHHHHHHHHHHHHH--

Foldseek 3Di:
DAQLVVLVVVQVVVCVVVVHDADLCNVCVVVVHHSVVSVCSNVVNPPDPVVVVVVVVLVVDDPVVSVVVVVVVVVVVVVVVVVD/DAQLVVLVVVQVVVCVVVVHDADLCNVCVVVVHHSVVSVCSNVVNPPDPVVVVVVVVLVVDDPVVSVVVVVVVVVVVVVVVVVD

InterPro domains:
  IPR001387 Cro/C1-type, helix-turn-helix domain [PS50943] (13-48)
  IPR010982 Lambda repressor-like, DNA-binding domain superfamily [G3DSA:1.10.260.40] (17-68)
  IPR010982 Lambda repressor-like, DNA-binding domain superfamily [SSF47413] (12-48)

pLDDT: mean 90.07, std 16.24, range [31.8, 98.75]

Solvent-accessible surface area (backbone atoms only — not comparable to full-atom values): 9188 Å² total; per-residue (Å²): 90,55,69,20,56,52,50,50,50,50,53,51,52,41,24,61,75,66,71,45,89,70,50,68,58,55,50,15,54,77,56,72,48,50,52,65,60,48,52,28,39,56,66,54,45,74,68,53,63,49,35,52,35,51,48,53,55,47,44,65,43,55,65,70,54,42,44,50,56,37,51,52,50,45,61,31,51,64,57,57,64,66,73,104,93,59,67,20,56,54,52,50,52,51,52,49,52,41,23,60,74,66,72,46,88,70,50,69,58,55,51,15,55,75,56,71,47,52,51,65,60,49,52,28,40,56,66,53,46,74,68,53,62,48,35,51,37,51,49,54,56,45,45,65,44,56,65,71,54,41,46,50,55,37,51,51,50,43,63,32,50,62,57,58,64,67,71,104